Protein AF-L8HE11-F1 (afdb_monomer_lite)

Sequence (73 aa):
MALVMRIKFPPTYPLIYKTLRIDSKLTANEAIHFISETLNVAIQGNVGLYIPQEHMWLDPNTPLSQRASLFDD

Foldseek 3Di:
DWFFDWDADDPVWPDGIDTDTDDQQAFQQVRVVVVCVVVVHDDDDDDFDADVVVRDTGDRGDGNNVDVVSVDD

Organism: Acanthamoeba castellanii (strain ATCC 30010 / Neff) (NCBI:txid1257118)

Structure (mmCIF, N/CA/C/O backbone):
data_AF-L8HE11-F1
#
_entry.id   AF-L8HE11-F1
#
loop_
_atom_site.group_PDB
_atom_site.id
_atom_site.type_symbol
_atom_site.label_atom_id
_atom_site.label_alt_id
_atom_site.label_comp_id
_a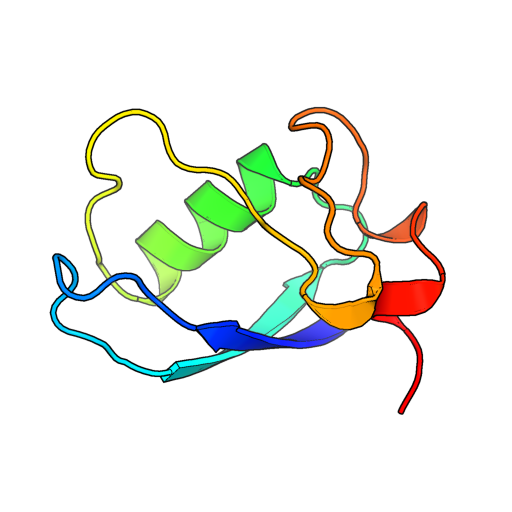tom_site.label_asym_id
_atom_site.label_entity_id
_atom_site.label_seq_id
_atom_site.pdbx_PDB_ins_code
_atom_site.Cartn_x
_atom_site.Cartn_y
_atom_site.Cartn_z
_atom_site.occupancy
_atom_site.B_iso_or_equiv
_atom_site.auth_seq_id
_atom_site.auth_comp_id
_atom_site.auth_asym_id
_atom_site.auth_atom_id
_atom_site.pdbx_PDB_model_num
ATOM 1 N N . MET A 1 1 ? 2.504 10.217 -11.891 1.00 81.69 1 MET A N 1
ATOM 2 C CA . MET A 1 1 ? 1.551 9.575 -12.829 1.00 81.69 1 MET A CA 1
ATOM 3 C C . MET A 1 1 ? 0.550 8.850 -11.954 1.00 81.69 1 MET A C 1
ATOM 5 O O . MET A 1 1 ? 0.956 8.376 -10.908 1.00 81.69 1 MET A O 1
ATOM 9 N N . ALA A 1 2 ? -0.740 8.824 -12.278 1.00 87.44 2 ALA A N 1
ATOM 10 C CA . ALA A 1 2 ? -1.708 8.182 -11.387 1.00 87.44 2 ALA A CA 1
ATOM 11 C C . ALA A 1 2 ? -1.827 6.686 -11.711 1.00 87.44 2 ALA A C 1
ATOM 13 O O . ALA A 1 2 ? -2.063 6.331 -12.862 1.00 87.44 2 ALA A O 1
ATOM 14 N N . LEU A 1 3 ? -1.694 5.840 -10.692 1.00 90.06 3 LEU A N 1
ATOM 15 C CA . LEU A 1 3 ? -1.975 4.408 -10.725 1.00 90.06 3 LEU A CA 1
ATOM 16 C C . LEU A 1 3 ? -3.416 4.167 -10.282 1.00 90.06 3 LEU A C 1
ATOM 18 O O . LEU A 1 3 ? -3.811 4.629 -9.212 1.00 90.06 3 LEU A O 1
ATOM 22 N N . VAL A 1 4 ? -4.202 3.443 -11.079 1.00 91.69 4 VAL A N 1
ATOM 23 C CA . VAL A 1 4 ? -5.538 2.987 -10.674 1.00 91.69 4 VAL A CA 1
ATOM 24 C C . VAL A 1 4 ? -5.393 1.588 -10.088 1.00 91.69 4 VAL A C 1
ATOM 26 O O . VAL A 1 4 ? -5.216 0.625 -10.820 1.00 91.69 4 VAL A O 1
ATOM 29 N N . MET A 1 5 ? -5.467 1.467 -8.766 1.00 90.44 5 MET A N 1
ATOM 30 C CA . MET A 1 5 ? -5.263 0.192 -8.077 1.00 90.44 5 MET A CA 1
ATOM 31 C C . MET A 1 5 ? -6.529 -0.267 -7.368 1.00 90.44 5 MET A C 1
ATOM 33 O O . MET A 1 5 ? -7.186 0.512 -6.674 1.00 90.44 5 MET A O 1
ATOM 37 N N . ARG A 1 6 ? -6.844 -1.561 -7.488 1.00 93.06 6 ARG A N 1
ATOM 38 C CA . ARG A 1 6 ? -7.857 -2.229 -6.666 1.00 93.06 6 ARG A CA 1
ATOM 39 C C . ARG A 1 6 ? -7.192 -2.819 -5.425 1.00 93.06 6 ARG A C 1
ATOM 41 O O . ARG A 1 6 ? -6.598 -3.891 -5.476 1.00 93.06 6 ARG A O 1
ATOM 48 N N . ILE A 1 7 ? -7.337 -2.136 -4.299 1.00 93.25 7 ILE A N 1
ATOM 49 C CA . ILE A 1 7 ? -6.774 -2.547 -3.012 1.00 93.25 7 ILE A CA 1
ATOM 50 C C . ILE A 1 7 ? -7.710 -3.555 -2.347 1.00 93.25 7 ILE A C 1
ATOM 52 O O . ILE A 1 7 ? -8.911 -3.298 -2.233 1.00 93.2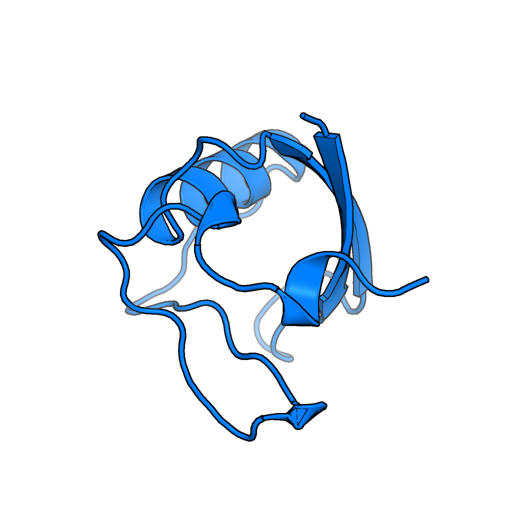5 7 ILE A O 1
ATOM 56 N N . LYS A 1 8 ? -7.165 -4.694 -1.911 1.00 93.62 8 LYS A N 1
ATOM 57 C CA . LYS A 1 8 ? -7.841 -5.668 -1.044 1.00 93.62 8 LYS A CA 1
ATOM 58 C C . LYS A 1 8 ? -7.413 -5.424 0.397 1.00 93.62 8 LYS A C 1
ATOM 60 O O . LYS A 1 8 ? -6.220 -5.307 0.660 1.00 93.62 8 LYS A O 1
ATOM 65 N N . PHE A 1 9 ? -8.368 -5.415 1.314 1.00 92.81 9 PHE A N 1
ATOM 66 C CA . PHE A 1 9 ? -8.094 -5.236 2.733 1.00 92.81 9 PHE A CA 1
ATOM 67 C C . PHE A 1 9 ? -8.172 -6.573 3.489 1.00 92.81 9 PHE A C 1
ATOM 69 O O . PHE A 1 9 ? -8.907 -7.479 3.074 1.00 92.81 9 PHE A O 1
ATOM 76 N N . PRO A 1 10 ? -7.415 -6.725 4.590 1.00 90.06 10 PRO A N 1
ATOM 77 C CA . PRO A 1 10 ? -7.560 -7.857 5.496 1.00 90.06 10 PRO A CA 1
ATOM 78 C C . PRO A 1 10 ? -8.958 -7.901 6.139 1.00 90.06 10 PRO A C 1
ATOM 80 O O . PRO A 1 10 ? -9.587 -6.855 6.290 1.00 90.06 10 PRO A O 1
ATOM 83 N N . PRO A 1 11 ? -9.421 -9.070 6.621 1.00 88.94 11 PRO A N 1
ATOM 84 C CA . PRO A 1 11 ? -10.725 -9.202 7.283 1.00 88.94 11 PRO A CA 1
ATOM 85 C C . PRO A 1 11 ? -10.906 -8.358 8.555 1.00 88.94 11 PRO A C 1
ATOM 87 O O . PRO A 1 11 ? -12.023 -8.215 9.036 1.00 88.94 11 PRO A O 1
ATOM 90 N N . THR A 1 12 ? -9.823 -7.819 9.122 1.00 87.31 12 THR A N 1
ATOM 91 C CA . THR A 1 12 ? -9.860 -6.925 10.290 1.00 87.31 12 THR A CA 1
ATOM 92 C C . THR A 1 12 ? -10.324 -5.505 9.951 1.00 87.31 12 THR A C 1
ATOM 94 O O . THR A 1 12 ? -10.606 -4.721 10.854 1.00 87.31 12 THR A O 1
ATOM 97 N N . TYR A 1 13 ? -10.414 -5.165 8.663 1.00 87.81 13 TYR A N 1
ATOM 98 C CA . TYR A 1 13 ? -10.873 -3.869 8.176 1.00 87.81 13 TYR A CA 1
ATOM 99 C C . TYR A 1 13 ? -12.370 -3.919 7.817 1.00 87.81 13 TYR A C 1
ATOM 101 O O . TYR A 1 13 ? -12.863 -4.952 7.368 1.00 87.81 13 TYR A O 1
ATOM 109 N N . PRO A 1 14 ? -13.106 -2.795 7.926 1.00 87.50 14 PRO A N 1
ATOM 110 C CA . PRO A 1 14 ? -14.533 -2.733 7.580 1.00 87.50 14 PRO A CA 1
ATOM 111 C C . PRO A 1 14 ? -14.804 -2.759 6.062 1.00 87.50 14 PRO A C 1
ATOM 113 O O . PRO A 1 14 ? -15.954 -2.728 5.630 1.00 87.50 14 PRO A O 1
ATOM 116 N N . LEU A 1 15 ? -13.753 -2.774 5.240 1.00 88.75 15 LEU A N 1
ATOM 117 C CA . LEU A 1 15 ? -13.806 -2.759 3.782 1.00 88.75 15 LEU A CA 1
ATOM 118 C C . LEU A 1 15 ? -13.189 -4.050 3.250 1.00 88.75 15 LEU A C 1
ATOM 120 O O . LEU A 1 15 ? -12.256 -4.571 3.844 1.00 88.75 15 LEU A O 1
ATOM 124 N N . ILE A 1 16 ? -13.673 -4.538 2.106 1.00 90.88 16 ILE A N 1
ATOM 125 C CA . ILE A 1 16 ? -13.109 -5.734 1.455 1.00 90.88 16 ILE A CA 1
ATOM 126 C C . ILE A 1 16 ? -12.216 -5.326 0.280 1.00 90.88 16 ILE A C 1
ATOM 128 O O . ILE A 1 16 ? -11.058 -5.734 0.198 1.00 90.88 16 ILE A O 1
ATOM 132 N N . TYR A 1 17 ? -12.743 -4.490 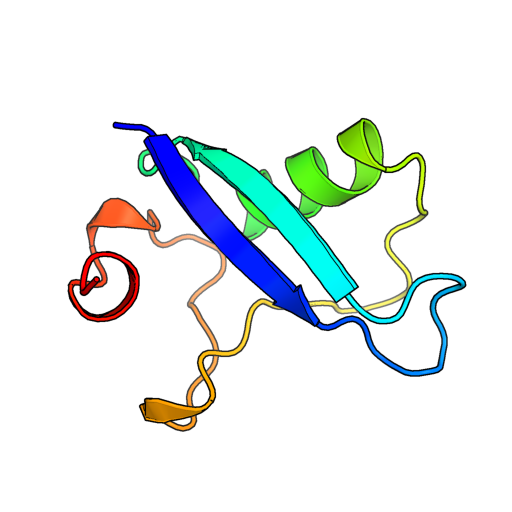-0.619 1.00 93.00 17 TYR A N 1
ATOM 133 C CA . TYR A 1 17 ? -12.013 -3.959 -1.767 1.00 93.00 17 TYR A CA 1
ATOM 134 C C . TYR A 1 17 ? -12.336 -2.486 -1.994 1.00 93.00 17 TYR A C 1
ATOM 136 O O . TYR A 1 17 ? -13.480 -2.064 -1.809 1.00 93.00 17 TYR A O 1
ATOM 144 N N . LYS A 1 18 ? -11.360 -1.725 -2.490 1.00 94.25 18 LYS A N 1
ATOM 145 C CA . LYS A 1 18 ? -11.585 -0.369 -2.994 1.00 94.25 18 LYS A CA 1
ATOM 146 C C . LYS A 1 18 ? -10.659 -0.057 -4.161 1.00 94.25 18 LYS A C 1
ATOM 148 O O . LYS A 1 18 ? -9.465 -0.321 -4.087 1.00 94.25 18 LYS A O 1
ATOM 153 N N . THR A 1 19 ? -11.208 0.534 -5.216 1.00 94.81 19 THR A N 1
ATOM 154 C CA . THR A 1 19 ? -10.411 1.085 -6.315 1.00 94.81 19 THR A CA 1
ATOM 155 C C . THR A 1 19 ? -10.038 2.529 -6.002 1.00 94.81 19 THR A C 1
ATOM 157 O O . THR A 1 19 ? -10.921 3.331 -5.690 1.00 94.81 19 THR A O 1
ATOM 160 N N . LEU A 1 20 ? -8.747 2.853 -6.073 1.00 94.25 20 LEU A N 1
ATOM 161 C CA . LEU A 1 20 ? -8.194 4.173 -5.774 1.00 94.25 20 LEU A CA 1
ATOM 162 C C . LEU A 1 20 ? -7.220 4.618 -6.862 1.00 94.25 20 LEU A C 1
ATOM 164 O O . LEU A 1 20 ? -6.516 3.801 -7.451 1.00 94.25 20 LEU A O 1
ATOM 168 N N . ARG A 1 21 ? -7.170 5.932 -7.094 1.00 94.38 21 ARG A N 1
ATOM 169 C CA . ARG A 1 21 ? -6.103 6.581 -7.858 1.00 94.38 21 ARG A CA 1
ATOM 170 C C . ARG A 1 21 ? -5.021 7.033 -6.888 1.00 94.38 21 ARG A C 1
ATOM 172 O O . ARG A 1 21 ? -5.292 7.877 -6.044 1.00 94.38 21 ARG A O 1
ATOM 179 N N . ILE A 1 22 ? -3.829 6.466 -7.015 1.00 94.00 22 ILE A N 1
ATOM 180 C CA . ILE A 1 22 ? -2.680 6.729 -6.141 1.00 94.00 22 ILE A CA 1
ATOM 181 C C . ILE A 1 22 ? -1.557 7.312 -7.000 1.00 94.00 22 ILE A C 1
ATOM 183 O O . ILE A 1 22 ? -1.332 6.846 -8.117 1.00 94.00 22 ILE A O 1
ATOM 187 N N . ASP A 1 23 ? -0.863 8.350 -6.529 1.00 94.31 23 ASP A N 1
ATOM 188 C CA . ASP A 1 23 ? 0.282 8.886 -7.272 1.00 94.31 23 ASP A CA 1
ATOM 189 C C . ASP A 1 23 ? 1.447 7.889 -7.231 1.00 94.31 23 ASP A C 1
ATOM 191 O O . ASP A 1 23 ? 1.913 7.485 -6.169 1.00 94.31 23 ASP A O 1
ATOM 195 N N . SER A 1 24 ? 1.936 7.510 -8.409 1.00 92.31 24 SER A N 1
ATOM 196 C CA . SER A 1 24 ? 3.047 6.583 -8.602 1.00 92.31 24 SER A CA 1
ATOM 197 C C . SER A 1 24 ? 4.350 7.048 -7.954 1.00 92.31 24 SER A C 1
ATOM 199 O O . SER A 1 24 ? 5.267 6.249 -7.793 1.00 92.31 24 SER A O 1
ATOM 201 N N . LYS A 1 25 ? 4.482 8.347 -7.665 1.00 94.81 25 LYS A N 1
ATOM 202 C CA . LYS A 1 25 ? 5.673 8.909 -7.017 1.00 94.81 25 LYS A CA 1
ATOM 203 C C . LYS A 1 25 ? 5.728 8.627 -5.517 1.00 94.81 25 LYS A C 1
ATOM 205 O O . LYS A 1 25 ? 6.807 8.750 -4.948 1.00 94.81 25 LYS A O 1
ATOM 210 N N . LEU A 1 26 ? 4.600 8.268 -4.904 1.00 95.62 26 LEU A N 1
ATOM 211 C CA . LEU A 1 26 ? 4.553 7.919 -3.490 1.00 95.62 26 LEU A CA 1
ATOM 212 C C . LEU A 1 26 ? 5.334 6.632 -3.245 1.00 95.62 26 LEU A C 1
ATOM 214 O O . LEU A 1 26 ? 5.319 5.705 -4.062 1.00 95.62 26 LEU A O 1
ATOM 218 N N . THR A 1 27 ? 5.992 6.574 -2.101 1.00 95.88 27 THR A N 1
ATOM 219 C CA . THR A 1 27 ? 6.506 5.332 -1.529 1.00 95.88 27 THR A CA 1
ATOM 220 C C . THR A 1 27 ? 5.356 4.447 -1.055 1.00 95.88 27 THR A C 1
ATOM 222 O O . THR A 1 27 ? 4.232 4.915 -0.844 1.00 95.88 27 THR A O 1
ATOM 225 N N . ALA A 1 28 ? 5.611 3.150 -0.866 1.00 93.62 28 ALA A N 1
ATOM 226 C CA . ALA A 1 28 ? 4.586 2.247 -0.346 1.00 93.62 28 ALA A CA 1
ATOM 227 C C . ALA A 1 28 ? 4.048 2.704 1.026 1.00 93.62 28 ALA A C 1
ATOM 229 O O . ALA A 1 28 ? 2.847 2.592 1.267 1.00 93.62 28 ALA A O 1
ATOM 230 N N . ASN A 1 29 ? 4.892 3.281 1.889 1.00 94.94 29 ASN A N 1
ATOM 231 C CA . ASN A 1 29 ? 4.454 3.807 3.182 1.00 94.94 29 ASN A CA 1
ATOM 232 C C . ASN A 1 29 ? 3.547 5.044 3.038 1.00 94.94 29 ASN A C 1
ATOM 234 O O . ASN A 1 29 ? 2.465 5.102 3.622 1.00 94.94 29 ASN A O 1
ATOM 238 N N . GLU A 1 30 ? 3.930 6.011 2.201 1.00 96.19 30 GLU A N 1
ATOM 239 C CA . GLU A 1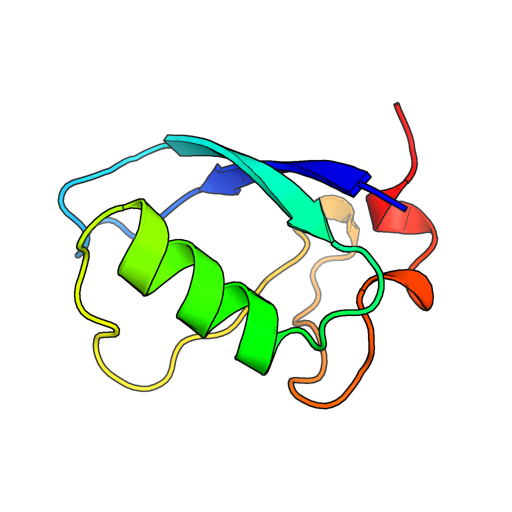 30 ? 3.097 7.193 1.925 1.00 96.19 30 GLU A CA 1
ATOM 240 C C . GLU A 1 30 ? 1.763 6.812 1.270 1.00 96.19 30 GLU A C 1
ATOM 242 O O . GLU A 1 30 ? 0.724 7.389 1.590 1.00 96.19 30 GLU A O 1
ATOM 247 N N . ALA A 1 31 ? 1.759 5.803 0.396 1.00 95.19 31 ALA A N 1
ATOM 248 C CA . ALA A 1 31 ? 0.537 5.282 -0.203 1.00 95.19 31 ALA A CA 1
ATOM 249 C C . ALA A 1 31 ? -0.404 4.666 0.848 1.00 95.19 31 ALA A C 1
ATOM 251 O O . ALA A 1 31 ? -1.613 4.880 0.771 1.00 95.19 31 ALA A O 1
ATOM 252 N N . ILE A 1 32 ? 0.118 3.946 1.849 1.00 94.69 32 ILE A N 1
ATOM 253 C CA . ILE A 1 32 ? -0.690 3.413 2.961 1.00 94.69 32 ILE A CA 1
ATOM 254 C C . ILE A 1 32 ? -1.337 4.556 3.752 1.00 94.69 32 ILE A C 1
ATOM 256 O O . ILE A 1 32 ? -2.541 4.503 4.018 1.00 94.69 32 ILE A O 1
ATOM 260 N N . HIS A 1 33 ? -0.578 5.609 4.068 1.00 95.06 33 HIS A N 1
ATOM 261 C CA . HIS A 1 33 ? -1.113 6.802 4.728 1.00 95.06 33 HIS A CA 1
ATOM 262 C C . HIS A 1 33 ? -2.205 7.471 3.889 1.00 95.06 33 HIS A C 1
ATOM 264 O O . HIS A 1 33 ? -3.315 7.673 4.385 1.00 95.06 33 HIS A O 1
ATOM 270 N N . PHE A 1 34 ? -1.955 7.684 2.598 1.00 95.44 34 PHE A N 1
ATOM 271 C CA . PHE A 1 34 ? -2.945 8.227 1.670 1.00 95.44 34 PHE A CA 1
ATOM 272 C C . PHE A 1 34 ? -4.237 7.393 1.631 1.00 95.44 34 PHE A C 1
ATOM 274 O O . PHE A 1 34 ? -5.335 7.949 1.677 1.00 95.44 34 PHE A O 1
ATOM 281 N N . ILE A 1 35 ? -4.134 6.059 1.572 1.00 94.12 35 ILE A N 1
ATOM 282 C CA . ILE A 1 35 ? -5.296 5.155 1.592 1.00 94.12 35 ILE A CA 1
ATOM 283 C C . ILE A 1 35 ? -6.065 5.303 2.911 1.00 94.12 35 ILE A C 1
ATOM 285 O O . ILE A 1 35 ? -7.296 5.368 2.891 1.00 94.12 35 ILE A O 1
ATOM 289 N N . SER A 1 36 ? -5.355 5.365 4.041 1.00 92.94 36 SER A N 1
ATOM 290 C CA . SER A 1 36 ? -5.956 5.486 5.373 1.00 92.94 36 SER A CA 1
ATOM 291 C C . SER A 1 36 ? -6.765 6.776 5.526 1.00 92.94 36 SER A C 1
ATOM 293 O O . SER A 1 36 ? -7.918 6.733 5.954 1.00 92.94 36 SER A O 1
ATOM 295 N N . GLU A 1 37 ? -6.212 7.902 5.071 1.00 94.50 37 GLU A N 1
ATOM 296 C CA . GLU A 1 37 ? -6.860 9.213 5.107 1.00 94.50 37 GLU A CA 1
ATOM 297 C C . GLU A 1 37 ? -8.042 9.267 4.137 1.00 94.50 37 GLU A C 1
ATOM 299 O O . GLU A 1 37 ? -9.148 9.653 4.512 1.00 94.50 37 GLU A O 1
ATOM 304 N N . THR A 1 38 ? -7.839 8.797 2.902 1.00 94.31 38 THR A N 1
ATOM 305 C CA . THR A 1 38 ? -8.861 8.815 1.842 1.00 94.31 38 THR A CA 1
ATOM 306 C C . THR A 1 38 ? -10.087 7.984 2.208 1.00 94.31 38 THR A C 1
ATOM 308 O O . THR A 1 38 ? -11.211 8.329 1.838 1.00 94.31 38 THR A O 1
ATOM 311 N N . LEU A 1 39 ? -9.889 6.865 2.904 1.00 92.19 39 LEU A N 1
ATOM 312 C CA . LEU A 1 39 ? -10.971 5.962 3.294 1.00 92.19 39 LEU A CA 1
ATOM 313 C C . LEU A 1 39 ? -11.462 6.188 4.722 1.00 92.19 39 LEU A C 1
ATOM 315 O O . LEU A 1 39 ? -12.412 5.521 5.128 1.00 92.19 39 LEU A O 1
ATOM 319 N N . ASN A 1 40 ? -10.841 7.114 5.458 1.00 91.56 40 ASN A N 1
ATOM 320 C CA . ASN A 1 40 ? -11.067 7.323 6.884 1.00 91.56 40 ASN A CA 1
ATOM 321 C C . ASN A 1 40 ? -10.993 6.001 7.675 1.00 91.56 40 ASN A C 1
ATOM 323 O O . ASN A 1 40 ? -11.882 5.669 8.463 1.00 91.56 40 ASN A O 1
ATOM 327 N N . VAL A 1 41 ? -9.947 5.209 7.417 1.00 87.69 41 VAL A N 1
ATOM 328 C CA . VAL A 1 41 ? -9.703 3.940 8.110 1.00 87.69 41 VAL A CA 1
ATOM 329 C C . VAL A 1 41 ? -8.373 3.997 8.836 1.00 87.69 41 VAL A C 1
ATOM 331 O O . VAL A 1 41 ? -7.348 4.295 8.235 1.00 87.69 41 VAL A O 1
ATOM 334 N N . ALA A 1 42 ? -8.375 3.659 10.123 1.00 88.06 42 ALA A N 1
ATOM 335 C CA . ALA A 1 42 ? -7.157 3.623 10.918 1.00 88.06 42 ALA A CA 1
ATOM 336 C C . ALA A 1 42 ? -6.176 2.551 10.410 1.00 88.06 42 ALA A C 1
ATOM 338 O O . ALA A 1 42 ? -6.561 1.418 10.107 1.00 88.06 42 ALA A O 1
ATOM 339 N N . ILE A 1 43 ? -4.888 2.895 10.371 1.00 84.06 43 ILE A N 1
ATOM 340 C CA . ILE A 1 43 ? -3.813 1.918 10.180 1.00 84.06 43 ILE A CA 1
ATOM 341 C C . ILE A 1 43 ? -3.691 1.120 11.481 1.00 84.06 43 ILE A C 1
ATOM 343 O O . ILE A 1 43 ? -3.442 1.691 12.541 1.00 84.06 43 ILE A O 1
ATOM 347 N N . GLN A 1 44 ? -3.902 -0.194 11.414 1.00 81.06 44 GLN A N 1
ATOM 348 C CA . GLN A 1 44 ? -3.850 -1.073 12.579 1.00 81.06 44 GLN A CA 1
ATOM 349 C C . GLN A 1 44 ? -2.587 -1.936 12.535 1.00 81.06 44 GLN A C 1
ATOM 351 O O . GLN A 1 44 ? -2.458 -2.810 11.681 1.00 81.06 44 GLN A O 1
ATOM 356 N N . GLY A 1 45 ? -1.675 -1.729 13.486 1.00 81.50 45 GLY A N 1
ATOM 357 C CA . GLY A 1 45 ? -0.455 -2.529 13.608 1.00 81.50 45 GLY A CA 1
ATOM 358 C C . GLY A 1 45 ? 0.565 -2.269 12.493 1.00 81.50 45 GLY A C 1
ATOM 359 O O . GLY A 1 45 ? 0.661 -1.162 11.971 1.00 81.50 45 GLY A O 1
ATOM 360 N N . ASN A 1 46 ? 1.357 -3.292 12.160 1.00 86.62 46 ASN A N 1
ATOM 361 C CA . ASN A 1 46 ? 2.376 -3.227 11.112 1.00 86.62 46 ASN A CA 1
ATOM 362 C C . ASN A 1 46 ? 1.770 -3.657 9.763 1.00 86.62 46 ASN A C 1
ATOM 364 O O . ASN A 1 46 ? 1.577 -4.852 9.531 1.00 86.62 46 ASN A O 1
ATOM 368 N N . VAL A 1 47 ? 1.434 -2.691 8.904 1.00 88.69 47 VAL A N 1
ATOM 369 C CA . VAL A 1 47 ? 0.756 -2.915 7.614 1.00 88.69 47 VAL A CA 1
ATOM 370 C C . VAL A 1 47 ? 1.718 -2.651 6.456 1.00 88.69 47 VAL A C 1
ATOM 372 O O . VAL A 1 47 ? 2.524 -1.728 6.512 1.00 88.69 47 VAL A O 1
ATOM 375 N N . GLY A 1 48 ? 1.606 -3.442 5.388 1.00 93.19 48 GLY A N 1
ATOM 376 C CA . GLY A 1 48 ? 2.360 -3.272 4.145 1.00 93.19 48 GLY A CA 1
ATOM 377 C C . GLY A 1 48 ? 1.482 -3.461 2.908 1.00 93.19 48 GLY A C 1
ATOM 378 O O . GLY A 1 48 ? 0.334 -3.902 3.006 1.00 93.19 48 GLY A O 1
ATOM 379 N N . LEU A 1 49 ? 2.034 -3.158 1.733 1.00 93.31 49 LEU A N 1
ATOM 380 C CA . LEU A 1 49 ? 1.406 -3.454 0.445 1.00 93.31 49 LEU A CA 1
ATOM 381 C C . LEU A 1 49 ? 2.013 -4.734 -0.138 1.00 93.31 49 LEU A C 1
ATOM 383 O O . LEU A 1 49 ? 3.232 -4.865 -0.226 1.00 93.31 49 LEU A O 1
ATOM 387 N N . TYR A 1 50 ? 1.156 -5.673 -0.532 1.00 93.69 50 TYR A N 1
ATOM 388 C CA . TYR A 1 50 ? 1.543 -6.961 -1.103 1.00 93.69 50 TYR A CA 1
ATOM 389 C C . TYR A 1 50 ? 1.044 -7.068 -2.543 1.00 93.69 50 TYR A C 1
ATOM 391 O O . TYR A 1 50 ? -0.117 -6.748 -2.806 1.00 93.69 50 TYR A O 1
ATOM 399 N N . ILE A 1 51 ? 1.898 -7.538 -3.455 1.00 91.50 51 ILE A N 1
ATOM 400 C CA . ILE A 1 51 ? 1.5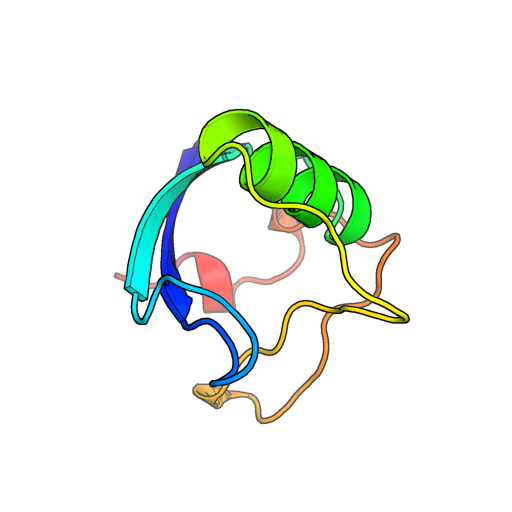55 -7.818 -4.854 1.00 91.50 51 ILE A CA 1
ATOM 401 C C . ILE A 1 51 ? 1.328 -9.329 -4.998 1.00 91.50 51 ILE A C 1
ATOM 403 O O . ILE A 1 51 ? 2.297 -10.091 -4.953 1.00 91.50 51 ILE A O 1
ATOM 407 N N . PRO A 1 52 ? 0.077 -9.793 -5.189 1.00 90.31 52 PRO A N 1
ATOM 408 C CA . PRO A 1 52 ? -0.224 -11.221 -5.275 1.00 90.31 52 PRO A CA 1
ATOM 409 C C . PRO A 1 52 ? 0.467 -11.938 -6.437 1.00 90.31 52 PRO A C 1
ATOM 411 O O . PRO A 1 52 ? 0.919 -13.062 -6.268 1.00 90.31 52 PRO A O 1
ATOM 414 N N . GLN A 1 53 ? 0.568 -11.294 -7.600 1.00 88.56 53 GLN A N 1
ATOM 415 C CA . GLN A 1 53 ? 1.126 -11.888 -8.819 1.00 88.56 53 GLN A CA 1
ATOM 416 C C . GLN A 1 53 ? 2.614 -12.223 -8.659 1.00 88.56 53 GLN A C 1
ATOM 418 O O . GLN A 1 53 ? 3.068 -13.285 -9.075 1.00 88.56 53 GLN A O 1
ATOM 423 N N . GLU A 1 54 ? 3.357 -11.335 -8.002 1.00 90.81 54 GLU A N 1
ATOM 424 C CA . GLU A 1 54 ? 4.787 -11.497 -7.724 1.00 90.81 54 GLU A CA 1
ATOM 425 C C . GLU A 1 54 ? 5.060 -12.206 -6.391 1.00 90.81 54 GLU A C 1
ATOM 427 O O . GLU A 1 54 ? 6.209 -12.467 -6.042 1.00 90.81 54 GLU A O 1
ATOM 432 N N . HIS A 1 55 ? 4.004 -12.516 -5.637 1.00 91.56 55 HIS A N 1
ATOM 433 C CA . HIS A 1 55 ? 4.061 -13.082 -4.296 1.00 91.56 55 HIS A CA 1
ATOM 434 C C . HIS A 1 55 ? 4.986 -12.323 -3.331 1.00 91.56 55 HIS A C 1
ATOM 436 O O . HIS A 1 55 ? 5.640 -12.933 -2.480 1.00 91.56 55 HIS A O 1
ATOM 442 N N . MET A 1 56 ? 5.028 -10.991 -3.423 1.00 93.31 56 MET A N 1
ATOM 443 C CA . MET A 1 56 ? 6.005 -10.191 -2.684 1.00 93.31 56 MET A CA 1
ATOM 444 C C . MET A 1 56 ? 5.427 -8.960 -1.989 1.00 93.31 56 MET A C 1
ATOM 446 O O . MET A 1 56 ? 4.452 -8.354 -2.434 1.00 93.31 56 MET A O 1
ATOM 450 N N . TRP A 1 57 ? 6.082 -8.571 -0.895 1.00 93.69 57 TRP A N 1
ATOM 451 C CA . TRP A 1 57 ? 5.833 -7.308 -0.208 1.00 93.69 57 TRP A CA 1
ATOM 452 C C . TRP A 1 57 ? 6.621 -6.183 -0.869 1.00 93.69 57 TRP A C 1
ATOM 454 O O . TRP A 1 57 ? 7.784 -6.358 -1.240 1.00 93.69 57 TRP A O 1
ATOM 464 N N . LEU A 1 58 ? 5.991 -5.021 -0.989 1.00 93.25 58 LEU A N 1
ATOM 465 C CA . LEU A 1 58 ? 6.677 -3.808 -1.399 1.00 93.25 58 LEU A CA 1
ATOM 466 C C . LEU A 1 58 ? 7.565 -3.293 -0.269 1.00 93.25 58 LEU A C 1
ATOM 468 O O . LEU A 1 58 ? 7.171 -3.287 0.897 1.00 93.25 58 LEU A O 1
ATOM 472 N N . ASP A 1 59 ? 8.755 -2.828 -0.638 1.00 94.31 59 ASP A N 1
ATOM 473 C CA . ASP A 1 59 ? 9.627 -2.107 0.281 1.00 94.31 59 ASP A CA 1
ATOM 474 C C . ASP A 1 59 ? 8.966 -0.759 0.642 1.00 94.31 59 ASP A C 1
ATOM 476 O O . ASP A 1 59 ? 8.589 -0.008 -0.267 1.00 94.31 59 ASP A O 1
ATOM 480 N N . PRO A 1 60 ? 8.819 -0.438 1.942 1.00 93.56 60 PRO A N 1
ATOM 481 C CA . PRO A 1 60 ? 8.114 0.754 2.411 1.00 93.56 60 PRO A CA 1
ATOM 482 C C . PRO A 1 60 ? 8.696 2.069 1.883 1.00 93.56 60 PRO A C 1
ATOM 484 O O . PRO A 1 60 ? 7.948 3.036 1.756 1.00 93.56 60 PRO A O 1
ATOM 487 N N . ASN A 1 61 ? 9.990 2.106 1.555 1.00 94.69 61 ASN A N 1
ATOM 488 C CA . ASN A 1 61 ? 10.707 3.311 1.127 1.00 94.69 61 ASN A CA 1
ATOM 489 C C . ASN A 1 61 ? 10.864 3.406 -0.395 1.00 94.69 61 ASN A C 1
ATOM 491 O O . ASN A 1 61 ? 11.433 4.371 -0.905 1.00 94.69 61 ASN A O 1
ATOM 495 N N . THR A 1 62 ? 10.385 2.406 -1.134 1.00 92.06 62 THR A N 1
ATOM 496 C CA . THR A 1 62 ? 10.505 2.379 -2.591 1.00 92.06 62 THR A CA 1
ATOM 497 C C . THR A 1 62 ? 9.286 3.040 -3.239 1.00 92.06 62 THR A C 1
ATOM 499 O O . THR A 1 62 ? 8.153 2.672 -2.910 1.00 92.06 62 THR A O 1
ATOM 502 N N . PRO A 1 63 ? 9.479 3.994 -4.174 1.00 93.75 63 PRO A N 1
ATOM 503 C CA . PRO A 1 63 ? 8.389 4.563 -4.958 1.00 93.75 63 PRO A CA 1
ATOM 504 C C . PRO A 1 63 ? 7.639 3.495 -5.754 1.00 93.75 63 PRO A C 1
ATOM 506 O O . PRO A 1 63 ? 8.260 2.628 -6.376 1.00 93.75 63 PRO A O 1
ATOM 509 N N . LEU A 1 64 ? 6.310 3.598 -5.815 1.00 91.50 64 LEU A N 1
ATOM 510 C CA . LEU A 1 64 ? 5.473 2.667 -6.583 1.00 91.50 64 LEU A CA 1
ATOM 511 C C . LEU A 1 64 ? 5.861 2.638 -8.071 1.00 91.50 64 LEU A C 1
ATOM 513 O O . LEU A 1 64 ? 5.784 1.595 -8.715 1.00 91.50 64 LEU A O 1
ATOM 517 N N . SER A 1 65 ? 6.356 3.756 -8.608 1.00 90.06 65 SER A N 1
ATOM 518 C CA . SER A 1 65 ? 6.848 3.863 -9.984 1.00 90.06 65 SER A CA 1
ATOM 519 C C . SER A 1 65 ? 8.024 2.966 -10.334 1.00 90.06 65 SER A C 1
ATOM 521 O O . SER A 1 65 ? 8.258 2.728 -11.515 1.00 90.06 65 SER A O 1
ATOM 523 N N . GLN A 1 66 ? 8.756 2.453 -9.348 1.00 87.44 66 GLN A N 1
ATOM 524 C CA . GLN A 1 66 ? 9.871 1.542 -9.604 1.00 87.44 66 GLN A CA 1
ATOM 525 C C . GLN A 1 66 ? 9.415 0.100 -9.877 1.00 87.44 66 GLN A C 1
ATOM 527 O O . GLN A 1 66 ? 10.236 -0.739 -10.242 1.00 87.44 66 GLN A O 1
ATOM 532 N N . ARG A 1 67 ? 8.122 -0.209 -9.716 1.00 82.81 67 ARG A N 1
ATOM 533 C CA . ARG A 1 67 ? 7.564 -1.553 -9.907 1.00 82.81 67 ARG A CA 1
ATOM 534 C C . ARG A 1 67 ? 6.712 -1.601 -11.167 1.00 82.81 67 ARG A C 1
ATOM 536 O O . ARG A 1 67 ? 5.564 -1.175 -11.151 1.00 82.81 67 ARG A O 1
ATOM 543 N N . ALA A 1 68 ? 7.275 -2.143 -12.248 1.00 73.88 68 ALA A N 1
ATOM 544 C CA . ALA A 1 68 ? 6.601 -2.246 -13.546 1.00 73.88 68 ALA A CA 1
ATOM 545 C C . ALA A 1 68 ? 5.268 -3.017 -13.480 1.00 73.88 68 ALA A C 1
ATOM 547 O O . ALA A 1 68 ? 4.307 -2.626 -14.129 1.00 73.88 68 ALA A O 1
ATOM 548 N N . SER A 1 69 ? 5.172 -4.038 -12.627 1.00 78.56 69 SER A N 1
ATOM 549 C CA . SER A 1 69 ? 3.963 -4.851 -12.431 1.00 78.56 69 SER A CA 1
ATOM 550 C C . SER A 1 69 ? 2.754 -4.109 -11.869 1.00 78.56 69 SER A C 1
ATOM 552 O O . SER A 1 69 ? 1.645 -4.632 -11.915 1.00 78.56 69 SER A O 1
ATOM 554 N N . LEU A 1 70 ? 2.938 -2.897 -11.338 1.00 75.75 70 LEU A N 1
ATOM 555 C CA . LEU A 1 70 ? 1.829 -2.048 -10.901 1.00 75.75 70 LEU A CA 1
ATOM 556 C C . LEU A 1 70 ? 1.187 -1.264 -12.057 1.00 75.75 70 LEU A C 1
ATOM 558 O O . LEU A 1 70 ? 0.174 -0.606 -11.833 1.00 75.75 70 LEU A O 1
ATOM 562 N N . PHE A 1 71 ? 1.780 -1.302 -13.254 1.00 71.69 71 PHE A N 1
ATOM 563 C CA . PHE A 1 71 ? 1.379 -0.502 -14.414 1.00 71.69 71 PHE A CA 1
ATOM 564 C C . PHE A 1 71 ? 0.722 -1.300 -15.544 1.00 71.69 71 PHE A C 1
ATOM 566 O O . PHE A 1 71 ? 0.271 -0.669 -16.496 1.00 71.69 71 PHE A O 1
ATOM 573 N N . ASP A 1 72 ? 0.670 -2.632 -15.458 1.00 58.25 72 ASP A N 1
ATOM 574 C CA . ASP A 1 72 ? 0.021 -3.449 -16.488 1.00 58.25 72 ASP A CA 1
ATOM 575 C C . ASP A 1 72 ? -1.511 -3.450 -16.323 1.00 58.25 72 ASP A C 1
ATOM 577 O O . ASP A 1 72 ? -2.032 -3.678 -15.225 1.00 58.25 72 ASP A O 1
ATOM 581 N N . ASP A 1 73 ? -2.184 -3.147 -17.439 1.00 48.75 73 ASP A N 1
ATOM 582 C CA . ASP A 1 73 ? -3.640 -3.062 -17.671 1.00 48.75 73 ASP A CA 1
ATOM 583 C C . ASP A 1 73 ? -4.262 -4.456 -17.907 1.00 48.75 73 ASP A C 1
ATOM 585 O O . ASP A 1 73 ? -3.681 -5.244 -18.694 1.00 48.75 73 ASP A O 1
#

pLDDT: mean 89.53, std 7.98, range 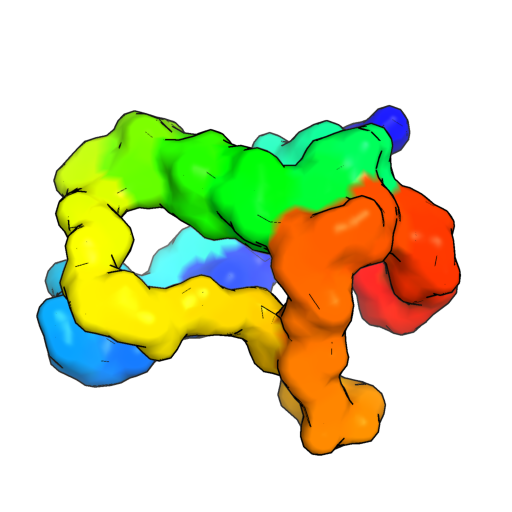[48.75, 96.19]

Radius of gyration: 11.62 Å; chains: 1; bounding box: 25×23×31 Å

InterPro domains:
  IPR000299 FERM domain [PS50057] (3-73)

Secondary structure (DSSP, 8-state):
-EEEEEEEPPTTSS-SEEEEEEETTSBHHHHHHHHHHHHT----SS---EETTTTEEPPTTSBGGG-GGGS--